Protein AF-A0A961WPN2-F1 (afdb_monomer_lite)

Sequence (72 aa):
VVLWNTIYMDAALNQLRAEGYEVKPEDVVHLSPLSFGHINMLGRYAFTLPEIIARGELRPLRDPRTAGIDDL

pLDDT: mean 76.01, std 10.57, range [43.91, 88.88]

Structure (mmCIF, N/CA/C/O backbone):
data_AF-A0A961WPN2-F1
#
_entry.id   AF-A0A961WPN2-F1
#
loop_
_atom_site.group_PDB
_atom_site.id
_atom_site.type_symbol
_atom_site.label_atom_id
_atom_site.label_alt_id
_atom_site.label_comp_id
_atom_site.label_asym_id
_atom_site.label_entity_id
_atom_site.label_seq_id
_atom_site.pdbx_PDB_ins_code
_atom_site.Cartn_x
_atom_site.Cartn_y
_atom_site.Cartn_z
_atom_site.occupancy
_atom_site.B_iso_or_equiv
_atom_site.auth_seq_id
_atom_site.auth_comp_id
_atom_site.auth_asym_id
_atom_site.auth_atom_id
_atom_site.pdbx_PDB_model_num
ATOM 1 N N . VAL A 1 1 ? 10.251 5.556 -4.697 1.00 68.19 1 VAL A N 1
ATOM 2 C CA . VAL A 1 1 ? 10.109 4.744 -3.465 1.00 68.19 1 VAL A CA 1
ATOM 3 C C . VAL A 1 1 ? 8.947 5.241 -2.615 1.00 68.19 1 VAL A C 1
ATOM 5 O O . VAL A 1 1 ? 7.983 4.507 -2.498 1.00 68.19 1 VAL A O 1
ATOM 8 N N . VAL A 1 2 ? 8.955 6.494 -2.143 1.00 74.00 2 VAL A N 1
ATOM 9 C CA . VAL A 1 2 ? 7.925 7.022 -1.217 1.00 74.00 2 VAL A CA 1
ATOM 10 C C . VAL A 1 2 ? 6.485 6.898 -1.731 1.00 74.00 2 VAL A C 1
ATOM 12 O O . VAL A 1 2 ? 5.653 6.353 -1.024 1.00 74.00 2 VAL A O 1
ATOM 15 N N . LEU A 1 3 ? 6.195 7.332 -2.966 1.00 80.25 3 LEU A N 1
ATOM 16 C CA . LEU A 1 3 ? 4.834 7.272 -3.528 1.00 80.25 3 LEU A CA 1
ATOM 17 C C . LEU A 1 3 ? 4.251 5.852 -3.504 1.00 80.25 3 LEU A C 1
ATOM 19 O O . LEU A 1 3 ? 3.133 5.641 -3.048 1.00 80.25 3 LEU A O 1
ATOM 23 N N . TRP A 1 4 ? 5.032 4.879 -3.974 1.00 78.12 4 TRP A N 1
ATOM 24 C CA . TRP A 1 4 ? 4.610 3.483 -3.986 1.00 78.12 4 TRP A CA 1
ATOM 25 C C . TRP A 1 4 ? 4.437 2.942 -2.56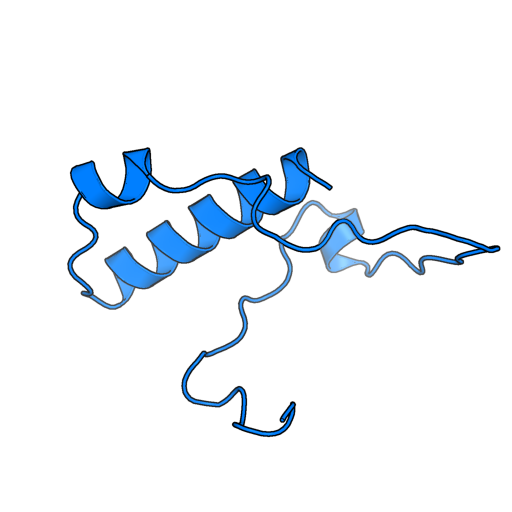4 1.00 78.12 4 TRP A C 1
ATOM 27 O O . TRP A 1 4 ? 3.443 2.276 -2.309 1.00 78.12 4 TRP A O 1
ATOM 37 N N . ASN A 1 5 ? 5.323 3.287 -1.624 1.00 80.75 5 ASN A N 1
ATOM 38 C CA . ASN A 1 5 ? 5.161 2.906 -0.218 1.00 80.75 5 ASN A CA 1
ATOM 39 C C . ASN A 1 5 ? 3.848 3.442 0.365 1.00 80.75 5 ASN A C 1
ATOM 41 O O . ASN A 1 5 ? 3.123 2.691 1.005 1.00 80.75 5 ASN A O 1
ATOM 45 N N . THR A 1 6 ? 3.503 4.705 0.101 1.00 84.12 6 THR A N 1
ATOM 46 C CA . THR A 1 6 ? 2.234 5.288 0.556 1.00 84.12 6 THR A CA 1
ATOM 47 C C . THR A 1 6 ? 1.028 4.547 -0.027 1.00 84.12 6 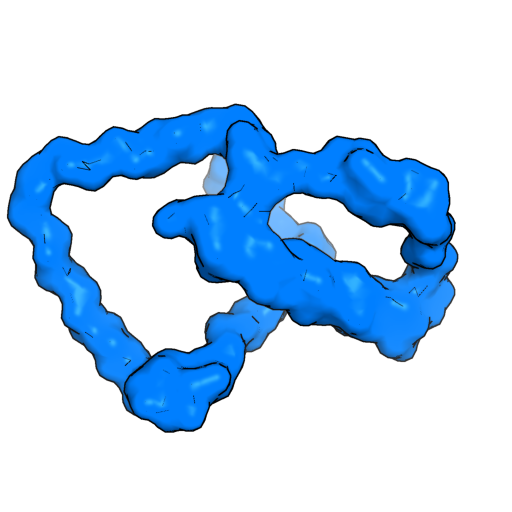THR A C 1
ATOM 49 O O . THR A 1 6 ? 0.120 4.195 0.720 1.00 84.12 6 THR A O 1
ATOM 52 N N . ILE A 1 7 ? 1.033 4.256 -1.334 1.00 86.12 7 ILE A N 1
ATOM 53 C CA . ILE A 1 7 ? -0.069 3.543 -2.004 1.00 86.12 7 ILE A CA 1
ATOM 54 C C . ILE A 1 7 ? -0.242 2.125 -1.437 1.00 86.12 7 ILE A C 1
ATOM 56 O O . ILE A 1 7 ? -1.362 1.709 -1.150 1.00 86.12 7 ILE A O 1
ATOM 60 N N . TYR A 1 8 ? 0.853 1.383 -1.247 1.00 85.69 8 TYR A N 1
ATOM 61 C CA . TYR A 1 8 ? 0.784 0.023 -0.702 1.00 85.69 8 TYR A CA 1
ATOM 62 C C . TYR A 1 8 ? 0.424 -0.005 0.787 1.00 85.69 8 TYR A C 1
ATOM 64 O O . TYR A 1 8 ? -0.260 -0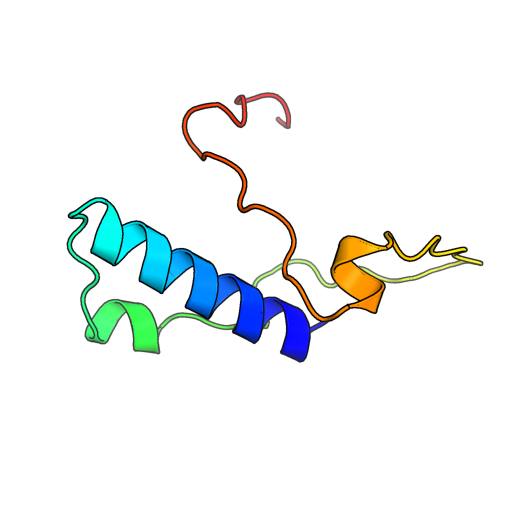.933 1.211 1.00 85.69 8 TYR A O 1
ATOM 72 N N . MET A 1 9 ? 0.829 0.997 1.577 1.00 86.31 9 MET A N 1
ATOM 73 C CA . MET A 1 9 ? 0.387 1.110 2.970 1.00 86.31 9 MET A CA 1
ATOM 74 C C . MET A 1 9 ? -1.116 1.374 3.065 1.00 86.31 9 MET A C 1
ATOM 76 O O . MET A 1 9 ? -1.780 0.721 3.862 1.00 86.31 9 MET A O 1
ATOM 80 N N . ASP A 1 10 ? -1.677 2.249 2.227 1.00 87.00 10 ASP A N 1
ATOM 81 C CA . ASP A 1 10 ? -3.130 2.461 2.199 1.00 87.00 10 ASP A CA 1
ATOM 82 C C . ASP A 1 10 ? -3.886 1.191 1.776 1.00 87.00 10 ASP A C 1
ATOM 84 O O . ASP A 1 10 ? -4.842 0.779 2.435 1.00 87.00 10 ASP A O 1
ATOM 88 N N . ALA A 1 11 ? -3.401 0.499 0.739 1.00 87.94 11 ALA A N 1
ATOM 89 C CA . ALA A 1 11 ? -3.962 -0.783 0.318 1.00 87.94 11 ALA A CA 1
ATOM 90 C C . ALA A 1 11 ? -3.937 -1.829 1.451 1.00 87.94 11 ALA A C 1
ATOM 92 O O . ALA A 1 11 ? -4.930 -2.527 1.661 1.00 87.94 11 ALA A O 1
ATOM 93 N N . ALA A 1 12 ? -2.842 -1.905 2.215 1.00 86.94 12 ALA A N 1
ATOM 94 C CA . ALA A 1 12 ? -2.718 -2.816 3.351 1.00 86.94 12 ALA A CA 1
ATOM 95 C C . ALA A 1 12 ? -3.682 -2.464 4.492 1.00 86.94 12 ALA A C 1
ATOM 97 O O . ALA A 1 12 ? -4.337 -3.351 5.036 1.00 86.94 12 ALA A O 1
ATOM 98 N N . LEU A 1 13 ? -3.838 -1.177 4.820 1.00 88.25 13 LEU A N 1
ATOM 99 C CA . LEU A 1 13 ? -4.812 -0.730 5.821 1.00 88.25 13 LEU A CA 1
ATOM 100 C C . LEU A 1 13 ? -6.247 -1.071 5.404 1.00 88.25 13 LEU A C 1
ATOM 102 O O . LEU A 1 13 ? -7.042 -1.505 6.235 1.00 88.25 13 LEU A O 1
ATOM 106 N N . ASN A 1 14 ? -6.581 -0.907 4.122 1.00 88.88 14 ASN A N 1
ATOM 107 C CA . ASN A 1 14 ? -7.899 -1.262 3.596 1.00 88.88 14 ASN A CA 1
ATOM 108 C C . ASN A 1 14 ? -8.164 -2.771 3.672 1.00 88.88 14 ASN A C 1
ATOM 110 O O . ASN A 1 14 ? -9.260 -3.167 4.069 1.00 88.88 14 ASN A O 1
ATOM 114 N N . GLN A 1 15 ? -7.166 -3.609 3.370 1.00 86.69 15 GLN A N 1
ATOM 115 C CA . GLN A 1 15 ? -7.277 -5.059 3.539 1.00 86.69 15 GLN A CA 1
ATOM 116 C C . GLN A 1 15 ? -7.471 -5.448 5.013 1.00 86.69 15 GLN A C 1
ATOM 118 O O . GLN A 1 15 ? -8.381 -6.212 5.317 1.00 86.69 15 GLN A O 1
ATOM 123 N N . LEU A 1 16 ? -6.694 -4.874 5.937 1.00 86.69 16 LEU A N 1
ATOM 124 C CA . LEU A 1 16 ? -6.831 -5.148 7.373 1.00 86.69 16 LEU A CA 1
ATOM 125 C C . LEU A 1 16 ? -8.229 -4.796 7.899 1.00 86.69 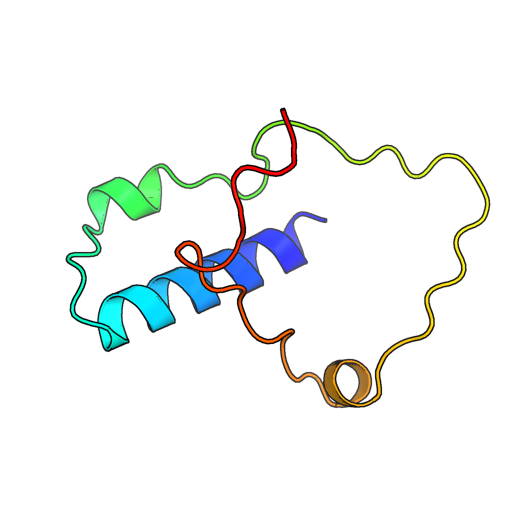16 LEU A C 1
ATOM 127 O O . LEU A 1 16 ? -8.832 -5.586 8.624 1.00 86.69 16 LEU A O 1
ATOM 131 N N . ARG A 1 17 ? -8.784 -3.650 7.482 1.00 87.00 17 ARG A N 1
ATOM 132 C CA . ARG A 1 17 ? -10.167 -3.269 7.819 1.00 87.00 17 ARG A CA 1
ATOM 133 C C . ARG A 1 17 ? -11.185 -4.268 7.265 1.00 87.00 17 ARG A C 1
ATOM 135 O O . ARG A 1 17 ? -12.133 -4.611 7.965 1.00 87.00 17 ARG A O 1
ATOM 142 N N . ALA A 1 18 ? -10.997 -4.737 6.030 1.00 87.12 18 ALA A N 1
ATOM 143 C CA . ALA A 1 18 ? -11.884 -5.716 5.398 1.00 87.12 18 ALA A CA 1
ATOM 144 C C . ALA A 1 18 ? -11.820 -7.101 6.071 1.00 87.12 18 ALA A C 1
ATOM 146 O O . ALA A 1 18 ? -12.831 -7.795 6.145 1.00 87.12 18 ALA A O 1
ATOM 147 N N . GLU A 1 19 ? -10.656 -7.481 6.598 1.00 86.38 19 GLU A N 1
ATOM 148 C CA . GLU A 1 19 ? -10.443 -8.715 7.366 1.00 86.38 19 GLU A CA 1
ATOM 149 C C . GLU A 1 19 ? -10.954 -8.622 8.818 1.00 86.38 19 GLU A C 1
ATOM 151 O O . GLU A 1 19 ? -10.941 -9.616 9.544 1.00 86.38 19 GLU A O 1
ATOM 156 N N . GLY A 1 20 ? -11.453 -7.453 9.237 1.00 85.44 20 GLY A N 1
ATOM 157 C CA . GLY A 1 20 ? -12.036 -7.228 10.561 1.00 85.44 20 GLY A CA 1
ATOM 158 C C . GLY A 1 20 ? -11.023 -6.853 11.644 1.00 85.44 20 GLY A C 1
ATOM 159 O O . GLY A 1 20 ? -11.376 -6.848 12.824 1.00 85.44 20 GLY A O 1
ATOM 160 N N . TYR A 1 21 ? -9.781 -6.526 11.274 1.00 85.00 21 TYR A N 1
ATOM 161 C CA . TYR A 1 21 ? -8.794 -6.011 12.219 1.00 85.00 21 TYR A CA 1
ATOM 162 C C . TYR A 1 21 ? -9.117 -4.566 12.615 1.00 85.00 21 TYR A C 1
ATOM 164 O O . TYR A 1 21 ? -9.495 -3.734 11.786 1.00 85.00 21 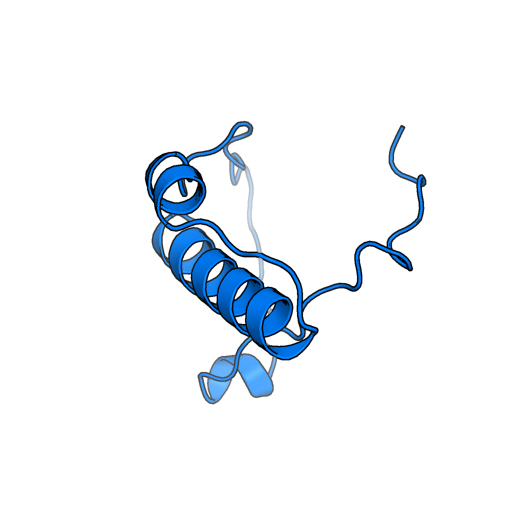TYR A O 1
ATOM 172 N N . GLU A 1 22 ? -8.926 -4.252 13.897 1.00 84.06 22 GLU A N 1
ATOM 173 C CA . GLU A 1 22 ? -9.059 -2.889 14.406 1.00 84.06 22 GLU A CA 1
ATOM 174 C C . GLU A 1 22 ? -7.879 -2.041 13.911 1.00 84.06 22 GLU A C 1
ATOM 176 O O . GLU A 1 22 ? -6.752 -2.170 14.384 1.00 84.06 22 GLU A O 1
ATOM 181 N N . VAL A 1 23 ? -8.140 -1.169 12.936 1.00 85.19 23 VAL A N 1
ATOM 182 C CA . VAL A 1 23 ? -7.171 -0.182 12.447 1.00 85.19 23 VAL A CA 1
ATOM 183 C C . VAL A 1 23 ? -7.483 1.157 13.098 1.00 85.19 23 VAL A C 1
ATOM 185 O O . VAL A 1 23 ? -8.383 1.875 12.652 1.00 85.19 23 VAL A O 1
ATOM 188 N N . LYS A 1 24 ? -6.740 1.491 14.152 1.00 86.25 24 LYS A N 1
ATOM 189 C CA . LYS A 1 24 ? -6.937 2.734 14.894 1.00 86.25 24 LYS A CA 1
ATOM 190 C C . LYS A 1 24 ? -6.384 3.931 14.116 1.00 86.25 24 LYS A C 1
ATOM 192 O O . LYS A 1 24 ? -5.252 3.870 13.631 1.00 86.25 24 LYS A O 1
ATOM 197 N N . PRO A 1 25 ? -7.148 5.025 13.964 1.00 80.56 25 PRO A N 1
ATOM 198 C CA . PRO A 1 25 ? -6.693 6.194 13.216 1.00 80.56 25 PRO A CA 1
ATOM 199 C C . PRO A 1 25 ? -5.455 6.848 13.843 1.00 80.56 25 PRO A C 1
ATOM 201 O O . PRO A 1 25 ? -4.623 7.370 13.105 1.00 80.56 25 PRO A O 1
ATOM 204 N N . GLU A 1 26 ? -5.289 6.774 15.165 1.00 83.81 26 GLU A N 1
ATOM 205 C CA . GLU A 1 26 ? -4.081 7.219 15.864 1.00 83.81 26 GLU A CA 1
ATOM 206 C C . GLU A 1 26 ? -2.820 6.471 15.404 1.00 83.81 26 GLU A C 1
ATOM 208 O O . GLU A 1 26 ? -1.796 7.104 15.152 1.00 83.81 26 GLU A O 1
ATOM 213 N N . ASP A 1 27 ? -2.908 5.158 15.184 1.00 81.44 27 ASP A N 1
ATOM 214 C CA . ASP A 1 27 ? -1.776 4.346 14.728 1.00 81.44 27 ASP A CA 1
ATOM 215 C C . ASP A 1 27 ? -1.406 4.672 13.274 1.00 81.44 27 ASP A C 1
ATOM 217 O O . ASP A 1 27 ? -0.229 4.682 12.907 1.00 81.44 27 ASP A O 1
ATOM 221 N N . VAL A 1 28 ? -2.398 5.019 12.445 1.00 81.25 28 VAL A N 1
ATOM 222 C CA . VAL A 1 28 ? -2.185 5.407 11.040 1.00 81.25 28 VAL A CA 1
ATOM 223 C C . VAL A 1 28 ? -1.372 6.700 10.928 1.00 81.25 28 VAL A C 1
ATOM 225 O O . VAL A 1 28 ? -0.547 6.820 10.024 1.00 81.25 28 VAL A O 1
ATOM 228 N N . VAL A 1 29 ? -1.548 7.651 11.851 1.00 81.62 29 VAL A N 1
ATOM 229 C CA . VAL A 1 29 ? -0.799 8.925 11.860 1.00 81.62 29 VAL A CA 1
ATOM 230 C C . VAL A 1 29 ? 0.693 8.710 12.143 1.00 81.62 29 VAL A C 1
ATOM 232 O O . VAL A 1 29 ? 1.526 9.516 11.729 1.00 81.62 29 VAL A O 1
ATOM 235 N N . HIS A 1 30 ? 1.051 7.607 12.801 1.00 80.12 30 HIS A N 1
ATOM 236 C CA . HIS A 1 30 ? 2.439 7.247 13.079 1.00 80.12 30 HIS A CA 1
ATOM 237 C C . HIS A 1 30 ? 3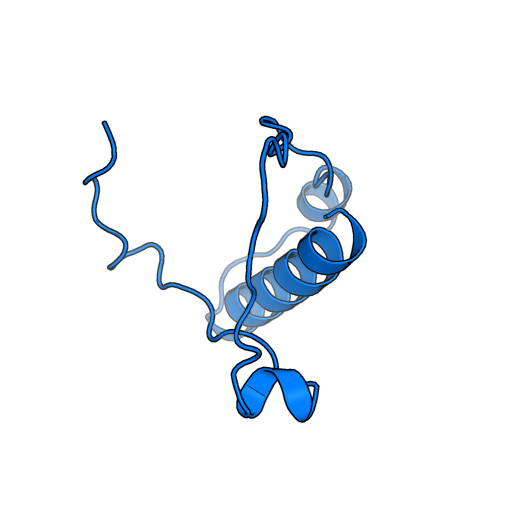.126 6.498 11.924 1.00 80.12 30 HIS A C 1
ATOM 239 O O . HIS A 1 30 ? 4.342 6.295 11.966 1.00 80.12 30 HIS A O 1
ATOM 245 N N . LEU A 1 31 ? 2.390 6.114 10.873 1.00 80.56 31 LEU A N 1
ATOM 246 C CA . LEU A 1 31 ? 2.961 5.428 9.716 1.00 80.56 31 LEU A CA 1
ATOM 247 C C . LEU A 1 31 ? 3.751 6.397 8.832 1.00 80.56 31 LEU A C 1
ATOM 249 O O . LEU A 1 31 ? 3.216 7.349 8.265 1.00 80.56 31 LEU A O 1
ATOM 253 N N . SER A 1 32 ? 5.042 6.108 8.657 1.00 78.19 32 SER A N 1
ATOM 254 C CA . SER A 1 32 ? 5.910 6.840 7.738 1.00 78.19 32 SER A CA 1
ATOM 255 C C . SER A 1 32 ? 6.207 6.012 6.484 1.00 78.19 32 SER A C 1
ATOM 257 O O . SER A 1 32 ? 6.727 4.898 6.594 1.00 78.19 32 SER A O 1
ATOM 259 N N . PRO A 1 33 ? 5.984 6.552 5.269 1.00 71.38 33 PRO A N 1
ATOM 260 C CA . PRO A 1 33 ? 6.373 5.885 4.021 1.00 71.38 33 PRO A CA 1
ATOM 261 C C . PRO A 1 33 ? 7.892 5.847 3.812 1.00 71.38 33 PRO A C 1
ATOM 263 O O . PRO A 1 33 ? 8.372 5.255 2.843 1.00 71.38 33 PRO A O 1
ATOM 266 N N . LEU A 1 34 ? 8.644 6.484 4.711 1.00 71.31 34 LEU A N 1
ATOM 267 C CA . LEU A 1 34 ? 10.100 6.578 4.732 1.00 71.31 34 LEU A CA 1
ATOM 268 C C . LEU A 1 34 ? 10.741 5.614 5.750 1.00 71.31 34 LEU A C 1
ATOM 270 O O . LEU A 1 34 ? 11.872 5.849 6.168 1.00 71.31 34 LEU A O 1
ATOM 274 N N . SER A 1 35 ? 10.036 4.563 6.181 1.00 60.44 35 SER A N 1
ATOM 275 C CA . SER A 1 35 ? 10.561 3.619 7.176 1.00 60.44 35 SER A CA 1
ATOM 276 C C . SER A 1 35 ? 11.847 2.903 6.728 1.00 60.44 35 SER A C 1
ATOM 278 O O . SER A 1 35 ? 12.084 2.686 5.540 1.00 60.44 35 SER A O 1
ATOM 280 N N . PHE A 1 36 ? 12.678 2.604 7.736 1.00 58.62 36 PHE A N 1
ATOM 281 C CA . PHE A 1 36 ? 14.095 2.216 7.710 1.00 58.62 36 PHE A CA 1
ATOM 282 C C . PHE A 1 36 ? 14.542 1.325 6.536 1.00 58.62 36 PHE A C 1
ATOM 284 O O . PHE A 1 36 ? 13.960 0.278 6.272 1.00 58.62 36 PHE A O 1
ATOM 291 N N . GLY A 1 37 ? 15.658 1.716 5.906 1.00 60.19 37 GLY A N 1
ATOM 292 C CA . GLY A 1 37 ? 16.322 0.967 4.833 1.00 60.19 37 GLY A CA 1
ATOM 293 C C . GLY A 1 37 ? 16.067 1.567 3.452 1.00 60.19 37 GLY A C 1
ATOM 294 O O . GLY A 1 37 ? 15.283 1.048 2.661 1.00 60.19 37 GLY A O 1
ATOM 295 N N . HIS A 1 38 ? 16.746 2.669 3.126 1.00 63.00 38 HIS A N 1
ATOM 296 C CA . HIS A 1 38 ? 16.733 3.168 1.754 1.00 63.00 38 HIS A CA 1
ATOM 297 C C . HIS A 1 38 ? 17.391 2.135 0.830 1.00 63.00 38 HIS A C 1
ATOM 299 O O . HIS A 1 38 ? 18.567 1.808 0.989 1.00 63.00 38 HIS A O 1
ATOM 305 N N . ILE A 1 39 ? 16.638 1.636 -0.153 1.00 63.53 39 ILE A N 1
ATOM 306 C CA . ILE A 1 39 ? 17.196 0.806 -1.221 1.00 63.53 39 ILE A CA 1
ATOM 307 C C . ILE A 1 39 ? 18.087 1.707 -2.078 1.00 63.53 39 ILE A C 1
ATOM 309 O O . ILE A 1 39 ? 17.603 2.498 -2.891 1.00 63.53 39 ILE A O 1
ATOM 313 N N . ASN A 1 40 ? 19.398 1.593 -1.884 1.00 65.06 40 ASN A N 1
ATOM 314 C CA . ASN A 1 40 ? 20.379 2.217 -2.757 1.00 65.06 40 ASN A CA 1
ATOM 315 C C . ASN A 1 40 ? 20.408 1.445 -4.081 1.00 65.06 40 ASN A C 1
ATOM 317 O O . ASN A 1 40 ? 20.963 0.352 -4.161 1.00 65.06 40 ASN A O 1
ATOM 321 N N . MET A 1 41 ? 19.806 2.009 -5.130 1.00 64.25 41 MET A N 1
ATOM 322 C CA . MET A 1 41 ? 19.881 1.458 -6.486 1.00 64.25 41 MET A CA 1
ATOM 323 C C . MET A 1 41 ? 21.271 1.721 -7.082 1.00 64.25 41 MET A C 1
ATOM 325 O O . MET A 1 41 ? 21.454 2.622 -7.895 1.00 64.25 41 MET A O 1
ATOM 329 N N . LEU A 1 42 ? 22.271 0.949 -6.660 1.00 73.38 42 LEU A N 1
ATOM 330 C CA . LEU A 1 42 ? 23.606 0.960 -7.260 1.00 73.38 42 LEU A CA 1
ATOM 331 C C . LEU A 1 42 ? 23.655 -0.078 -8.388 1.00 73.38 42 LEU A C 1
ATOM 333 O O . LEU A 1 42 ? 23.382 -1.252 -8.149 1.00 73.38 42 LEU A O 1
ATOM 337 N N . GLY A 1 43 ? 23.970 0.349 -9.614 1.00 79.19 43 GLY A N 1
ATOM 338 C CA . GLY A 1 43 ? 24.068 -0.519 -10.796 1.00 79.19 43 GLY A CA 1
ATOM 339 C C . GLY A 1 43 ? 22.965 -0.305 -11.841 1.00 79.19 43 GLY A C 1
ATOM 340 O O . GLY A 1 43 ? 22.150 0.611 -11.746 1.00 79.19 43 GLY A O 1
ATOM 341 N N . ARG A 1 44 ? 22.964 -1.142 -12.886 1.00 79.06 44 ARG A N 1
ATOM 342 C CA . ARG A 1 44 ? 21.929 -1.150 -13.933 1.00 79.06 44 ARG A CA 1
ATOM 343 C C . ARG A 1 44 ? 20.823 -2.121 -13.543 1.00 79.06 44 ARG A C 1
ATOM 345 O O . ARG A 1 44 ? 21.064 -3.319 -13.459 1.00 79.06 44 ARG A O 1
ATOM 352 N N . TYR A 1 45 ? 19.616 -1.597 -13.368 1.00 72.88 45 TYR A N 1
ATOM 353 C CA . TYR A 1 45 ? 18.418 -2.386 -13.099 1.00 72.88 45 TYR A CA 1
ATOM 354 C C . TYR A 1 45 ? 17.536 -2.407 -14.344 1.00 72.88 45 TYR A C 1
ATOM 356 O O . TYR A 1 45 ? 17.215 -1.356 -14.900 1.00 72.88 45 TYR A O 1
ATOM 364 N N . ALA A 1 46 ? 17.147 -3.603 -14.778 1.00 71.62 46 ALA A N 1
ATOM 365 C CA . ALA A 1 46 ? 16.103 -3.792 -15.774 1.00 71.62 46 ALA A CA 1
ATOM 366 C C . ALA A 1 46 ? 14.823 -4.197 -15.041 1.00 71.62 46 ALA A C 1
ATOM 368 O O . ALA A 1 46 ? 14.792 -5.216 -14.353 1.00 71.62 46 ALA A O 1
ATOM 369 N N . PHE A 1 47 ? 13.774 -3.390 -15.174 1.00 69.31 47 PHE A N 1
ATOM 370 C CA . PHE A 1 47 ? 12.457 -3.717 -14.642 1.00 69.31 47 PHE A CA 1
ATOM 371 C C . PHE A 1 47 ? 11.577 -4.192 -15.793 1.00 69.31 47 PHE A C 1
ATOM 373 O O . PHE A 1 47 ? 11.193 -3.399 -16.650 1.00 69.31 47 PHE A O 1
ATOM 380 N N . THR A 1 48 ? 11.239 -5.478 -15.811 1.00 72.56 48 THR A N 1
ATOM 381 C CA . THR A 1 48 ? 10.154 -5.973 -16.661 1.00 72.56 48 THR A CA 1
ATOM 382 C C . THR A 1 48 ? 8.848 -5.620 -15.967 1.00 72.56 48 THR A C 1
ATOM 384 O O . THR A 1 48 ? 8.575 -6.124 -14.877 1.00 72.56 48 THR A O 1
ATOM 387 N N . LEU A 1 49 ? 8.076 -4.704 -16.550 1.00 72.25 49 LEU A N 1
ATOM 388 C CA . LEU A 1 49 ? 6.811 -4.270 -15.969 1.00 72.25 49 LEU A CA 1
ATOM 389 C C . LEU A 1 49 ? 5.769 -5.381 -16.171 1.00 72.25 49 LEU A C 1
ATOM 391 O O . LEU A 1 49 ? 5.438 -5.677 -17.319 1.00 72.25 49 LEU A O 1
ATOM 395 N N . PRO A 1 50 ? 5.254 -6.014 -15.102 1.00 78.50 50 PRO A N 1
ATOM 396 C CA . PRO A 1 50 ? 4.187 -6.993 -15.250 1.00 78.50 50 PRO A CA 1
ATOM 397 C C . PRO A 1 50 ? 2.949 -6.314 -15.834 1.00 78.50 50 PRO A C 1
ATOM 399 O O . PRO A 1 50 ? 2.643 -5.176 -15.475 1.00 78.50 50 PRO A O 1
ATOM 402 N N . GLU A 1 51 ? 2.204 -7.015 -16.681 1.00 74.81 51 GLU A N 1
ATOM 403 C CA . GLU A 1 51 ? 1.078 -6.423 -17.413 1.00 74.81 51 GLU A CA 1
ATOM 404 C C . GLU A 1 51 ? -0.036 -5.900 -16.490 1.00 74.81 51 GLU A C 1
ATOM 406 O O . GLU A 1 51 ? -0.666 -4.892 -16.787 1.00 74.81 51 GLU A O 1
ATOM 411 N N . ILE A 1 52 ? -0.195 -6.507 -15.308 1.00 74.62 52 ILE A N 1
ATOM 412 C CA . ILE A 1 52 ? -1.065 -6.009 -14.229 1.00 74.62 52 ILE A CA 1
ATOM 413 C C . ILE A 1 52 ? -0.667 -4.591 -13.774 1.00 74.62 52 ILE A C 1
ATOM 415 O O . ILE A 1 52 ? -1.510 -3.706 -13.678 1.00 74.62 52 ILE A O 1
ATOM 419 N N . ILE A 1 53 ? 0.633 -4.327 -13.601 1.00 75.44 53 ILE A N 1
ATOM 420 C CA . ILE A 1 53 ? 1.140 -3.008 -13.200 1.00 75.44 53 ILE A CA 1
ATOM 421 C C . ILE A 1 53 ? 1.054 -2.026 -14.367 1.00 75.44 53 ILE A C 1
ATOM 423 O O . ILE A 1 53 ? 0.779 -0.848 -14.158 1.00 75.44 53 ILE A O 1
ATOM 427 N N . ALA A 1 54 ? 1.251 -2.502 -15.600 1.00 75.25 54 ALA A N 1
ATOM 428 C CA . ALA A 1 54 ? 1.092 -1.682 -16.799 1.00 75.25 54 ALA A CA 1
ATOM 429 C C . ALA A 1 54 ? -0.350 -1.168 -16.972 1.00 75.25 54 ALA A C 1
ATOM 431 O O . ALA A 1 54 ? -0.545 -0.070 -17.487 1.00 75.25 54 ALA A O 1
ATOM 432 N N . ARG A 1 55 ? -1.349 -1.920 -16.487 1.00 78.81 55 ARG A N 1
ATOM 433 C CA . ARG A 1 55 ? -2.762 -1.502 -16.426 1.00 78.81 55 ARG A CA 1
ATOM 434 C C . ARG A 1 55 ? -3.107 -0.616 -15.224 1.00 78.81 55 ARG A C 1
ATOM 436 O O . ARG A 1 55 ? -4.250 -0.190 -15.097 1.00 78.81 55 ARG A O 1
ATOM 443 N N . GLY A 1 56 ? -2.140 -0.324 -14.354 1.00 76.25 56 GLY A N 1
ATOM 444 C CA . GLY A 1 56 ? -2.348 0.465 -13.139 1.00 76.25 56 GLY A CA 1
ATOM 445 C C . GLY A 1 56 ? -2.903 -0.332 -11.955 1.00 76.25 56 GLY A C 1
ATOM 446 O O . GLY A 1 56 ? -3.251 0.268 -10.941 1.00 76.25 56 GLY A O 1
ATOM 447 N N . GLU A 1 57 ? -2.976 -1.663 -12.050 1.00 82.75 57 GLU A N 1
ATOM 448 C CA . GLU A 1 57 ? -3.375 -2.520 -10.929 1.00 82.75 57 GLU A CA 1
ATOM 449 C C . GLU A 1 57 ? -2.215 -2.679 -9.933 1.00 82.75 57 GLU A C 1
ATOM 451 O O . GLU A 1 57 ? -1.038 -2.581 -10.290 1.00 82.75 57 GLU A O 1
ATOM 456 N N . LEU A 1 58 ? -2.538 -2.940 -8.664 1.00 80.94 58 LEU A N 1
ATOM 457 C CA . LEU A 1 58 ? -1.535 -3.160 -7.623 1.00 80.94 58 LEU A CA 1
ATOM 458 C C . LEU A 1 58 ? -1.067 -4.621 -7.575 1.00 80.94 58 LEU A C 1
ATOM 460 O O . LEU A 1 58 ? -1.823 -5.560 -7.815 1.00 80.94 58 LEU A O 1
ATOM 464 N N . ARG A 1 59 ? 0.202 -4.783 -7.182 1.00 83.12 59 ARG A N 1
ATOM 465 C CA . ARG A 1 59 ? 0.775 -5.996 -6.573 1.00 83.12 59 ARG A CA 1
ATOM 466 C C . ARG A 1 59 ? -0.239 -6.667 -5.634 1.00 83.12 59 ARG A C 1
ATOM 468 O O . ARG A 1 59 ? -0.619 -5.949 -4.709 1.00 83.12 59 ARG A O 1
ATOM 475 N N . PRO A 1 60 ? -0.632 -7.955 -5.739 1.00 83.69 60 PRO A N 1
ATOM 476 C CA . PRO A 1 60 ? -1.298 -8.604 -4.614 1.00 83.69 60 PRO A CA 1
ATOM 477 C C . PRO A 1 60 ? -0.463 -8.450 -3.338 1.00 83.69 60 PRO A C 1
ATOM 479 O O . PRO A 1 60 ? 0.763 -8.613 -3.369 1.00 83.69 60 PRO A O 1
ATOM 482 N N . LEU A 1 61 ? -1.119 -8.099 -2.233 1.00 83.75 61 LEU A N 1
ATOM 483 C CA . LEU A 1 61 ? -0.475 -7.977 -0.930 1.00 83.75 61 LEU A CA 1
ATOM 484 C C . LEU A 1 61 ? -0.056 -9.367 -0.430 1.00 83.75 61 LEU A C 1
ATOM 486 O O . LEU A 1 61 ? -0.735 -10.364 -0.675 1.00 83.75 61 LEU A O 1
ATOM 490 N N . ARG A 1 62 ? 1.103 -9.445 0.232 1.00 82.75 62 ARG A N 1
ATOM 491 C CA . ARG A 1 62 ? 1.607 -10.701 0.807 1.00 82.75 62 ARG A CA 1
ATOM 492 C C . ARG A 1 62 ? 0.881 -10.992 2.118 1.00 82.75 62 ARG A C 1
ATOM 494 O O . ARG A 1 62 ? 0.753 -10.091 2.941 1.00 82.75 62 ARG A O 1
ATOM 501 N N . ASP A 1 63 ? 0.466 -12.242 2.325 1.00 78.50 63 ASP A N 1
ATOM 502 C CA . ASP A 1 63 ? -0.129 -12.665 3.595 1.00 78.50 63 ASP A CA 1
ATOM 503 C C . ASP A 1 63 ? 0.968 -12.774 4.674 1.00 78.50 63 ASP A C 1
ATOM 505 O O . ASP A 1 63 ? 1.877 -13.602 4.529 1.00 78.50 63 ASP A O 1
ATOM 509 N N . PRO A 1 64 ? 0.895 -11.988 5.763 1.00 71.81 64 PRO A N 1
ATOM 510 C CA . PRO A 1 64 ? 1.889 -12.021 6.835 1.00 71.81 64 PRO A CA 1
ATOM 511 C C . PRO A 1 64 ? 1.946 -13.362 7.584 1.00 71.81 64 PRO A C 1
ATOM 513 O O . PRO A 1 64 ? 2.932 -13.636 8.255 1.00 71.81 64 PRO A O 1
ATOM 516 N N . ARG A 1 65 ? 0.925 -14.221 7.468 1.00 72.69 65 ARG A N 1
ATOM 517 C CA . ARG A 1 65 ? 0.874 -15.559 8.088 1.00 72.69 65 ARG A CA 1
ATOM 518 C C . ARG A 1 65 ? 1.542 -16.637 7.237 1.00 72.69 65 ARG A C 1
ATOM 520 O O . ARG A 1 65 ? 1.816 -17.723 7.734 1.00 72.69 65 ARG A O 1
ATOM 527 N N . THR A 1 66 ? 1.756 -16.350 5.952 1.00 71.19 66 THR A N 1
ATOM 528 C CA . THR A 1 66 ? 2.379 -17.275 4.986 1.00 71.19 66 THR A CA 1
ATOM 529 C C . THR A 1 66 ? 3.767 -16.796 4.558 1.00 71.19 66 THR A C 1
ATOM 531 O O . THR A 1 66 ? 4.555 -17.578 4.034 1.00 71.19 66 THR A O 1
ATOM 534 N N . ALA A 1 67 ? 4.078 -15.514 4.780 1.00 61.44 67 ALA A N 1
ATOM 535 C CA . ALA A 1 67 ? 5.424 -14.973 4.686 1.00 61.44 67 ALA A CA 1
ATOM 536 C C . ALA A 1 67 ? 6.251 -15.540 5.849 1.00 61.44 67 ALA A C 1
ATOM 538 O O . ALA A 1 67 ? 6.247 -15.006 6.955 1.00 61.44 67 ALA A O 1
ATOM 539 N N . GLY A 1 68 ? 6.868 -16.693 5.596 1.00 48.78 68 GLY A N 1
ATOM 540 C CA . GLY A 1 68 ? 7.701 -17.409 6.545 1.00 48.78 68 GLY A CA 1
ATOM 541 C C . GLY A 1 68 ? 8.783 -16.531 7.164 1.00 48.78 68 GLY A C 1
ATOM 542 O O . GLY A 1 68 ? 9.273 -15.567 6.578 1.00 48.78 68 GLY A O 1
ATOM 543 N N . ILE A 1 69 ? 9.139 -16.941 8.369 1.00 52.16 69 ILE A N 1
ATOM 544 C CA . ILE A 1 69 ? 10.258 -16.548 9.226 1.00 52.16 69 ILE A CA 1
ATOM 545 C C . ILE A 1 69 ? 11.603 -16.930 8.561 1.00 52.16 69 ILE A C 1
ATOM 547 O O . ILE A 1 69 ? 12.478 -17.495 9.202 1.00 52.16 69 ILE A O 1
ATOM 551 N N . ASP A 1 70 ? 11.752 -16.664 7.263 1.00 50.41 70 ASP A N 1
ATOM 552 C CA . ASP A 1 70 ? 12.832 -17.191 6.415 1.00 50.41 70 ASP A CA 1
ATOM 553 C C . ASP A 1 70 ? 13.853 -16.108 6.007 1.00 50.41 70 ASP A C 1
ATOM 555 O O . ASP A 1 70 ? 14.606 -16.299 5.059 1.00 50.41 70 ASP A O 1
ATOM 559 N N . ASP A 1 71 ? 13.902 -14.984 6.731 1.00 52.88 71 ASP A N 1
ATOM 560 C CA . ASP A 1 71 ? 14.873 -13.893 6.527 1.00 52.88 71 ASP A CA 1
ATOM 561 C C . ASP A 1 71 ? 15.537 -13.450 7.862 1.00 52.88 71 ASP A C 1
ATOM 563 O O . ASP A 1 71 ? 15.657 -12.253 8.141 1.00 52.88 71 ASP A O 1
ATOM 567 N N . LEU A 1 72 ? 15.949 -14.405 8.715 1.00 43.91 72 LEU A N 1
ATOM 568 C CA . LEU A 1 72 ? 16.923 -14.170 9.804 1.00 43.91 72 LEU A CA 1
ATOM 569 C C . LEU A 1 72 ? 18.276 -14.810 9.482 1.00 43.91 72 LEU A C 1
ATOM 571 O O . LEU A 1 72 ? 18.289 -16.011 9.135 1.00 43.91 72 LEU A O 1
#

Radius of gyration: 14.87 Å; chains: 1; bounding box: 36×26×33 Å

Secondary structure (DSSP, 8-state):
-HHHHHHHHHHHHHHHHHTT----HHHHHT--TT-S------S-------HHHHTT---PPPPTTTS-S---

Foldseek 3Di:
DLVVLVVVVVVVLVVCVVVVHDDDVVVVVVDGSPPDDDPDPDDDDDDDQPVCVVVVHDDPDDDPVPPDPPPD